Protein AF-A0A016EB70-F1 (afdb_monomer_lite)

pLDDT: mean 93.25, std 7.64, range [55.69, 98.75]

Secondary structure (DSSP, 8-state):
-----GGG-B-SSS-B--HHHHTT-------HHHHHHHHHHHHHHHHHHHHHHHHHHHHHHHHHHHHHHHT-

Sequence (72 aa):
MAFNFTPYITGMAIPHIYFKDYGKAKLFYPSIEKRIRIASLLHNIEQKLVVEQNLVISLSAQKSYLLRMLFI

Organism: NCBI:txid1339314

InterPro domains:
  IPR044946 Type I restriction modification DNA spe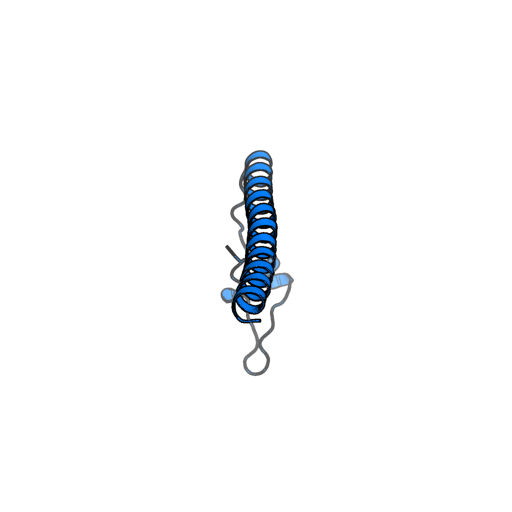cificity domain superfamily [G3DSA:3.90.220.20] (10-29)

Structure (mmCIF, N/CA/C/O backbone):
data_AF-A0A016EB70-F1
#
_entry.id   AF-A0A016EB70-F1
#
loop_
_atom_site.group_PDB
_atom_site.id
_atom_site.type_symbol
_atom_site.label_atom_id
_atom_site.label_alt_id
_atom_site.label_comp_id
_atom_site.label_asym_id
_atom_site.label_entity_id
_atom_site.label_seq_id
_atom_site.pdbx_PDB_ins_code
_atom_site.Cartn_x
_atom_site.Cartn_y
_atom_site.Cartn_z
_atom_site.occupancy
_atom_site.B_iso_or_equiv
_atom_site.auth_seq_id
_atom_site.auth_comp_id
_atom_site.auth_asym_id
_atom_site.auth_atom_id
_atom_site.pdbx_PDB_model_num
ATOM 1 N N . MET A 1 1 ? 2.582 -3.167 -5.012 1.00 55.69 1 MET A N 1
ATOM 2 C CA . MET A 1 1 ? 3.748 -3.834 -5.629 1.00 55.69 1 MET A CA 1
ATOM 3 C C . MET A 1 1 ? 4.893 -2.833 -5.614 1.00 55.69 1 MET A C 1
ATOM 5 O O . MET A 1 1 ? 4.847 -1.877 -6.377 1.00 5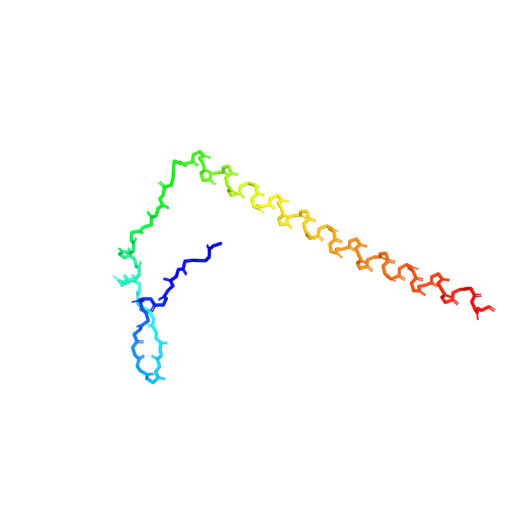5.69 1 MET A O 1
ATOM 9 N N . ALA A 1 2 ? 5.827 -2.955 -4.671 1.00 75.00 2 ALA A N 1
ATOM 10 C CA . ALA A 1 2 ? 6.985 -2.065 -4.615 1.00 75.00 2 ALA A CA 1
ATOM 11 C C . ALA A 1 2 ? 7.982 -2.442 -5.719 1.00 75.00 2 ALA A C 1
ATOM 13 O O . ALA A 1 2 ? 8.077 -3.613 -6.095 1.00 75.00 2 ALA A O 1
ATOM 14 N N . PHE A 1 3 ? 8.713 -1.462 -6.248 1.00 85.81 3 PHE A N 1
ATOM 15 C CA . PHE A 1 3 ? 9.838 -1.744 -7.133 1.00 85.81 3 PHE A CA 1
ATOM 16 C C . PHE A 1 3 ? 10.912 -2.519 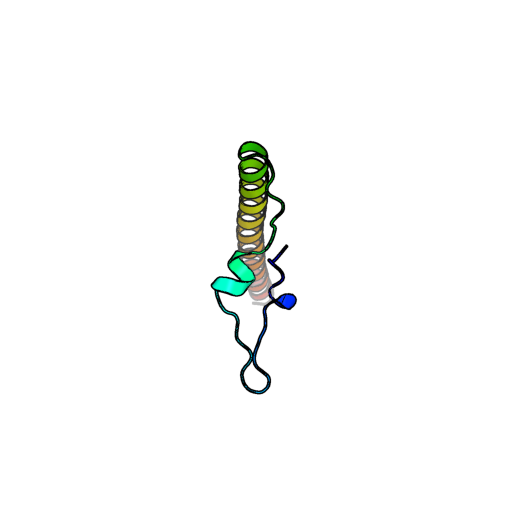-6.356 1.00 85.81 3 PHE A C 1
ATOM 18 O O . PHE A 1 3 ? 11.289 -2.116 -5.255 1.00 85.81 3 PHE A O 1
ATOM 25 N N . ASN A 1 4 ? 11.386 -3.639 -6.907 1.00 89.50 4 ASN A N 1
ATOM 26 C CA . ASN A 1 4 ? 12.394 -4.462 -6.246 1.00 89.50 4 ASN A CA 1
ATOM 27 C C . ASN A 1 4 ? 13.793 -3.865 -6.456 1.00 89.50 4 ASN A C 1
ATOM 29 O O . ASN A 1 4 ? 14.397 -4.048 -7.512 1.00 89.50 4 ASN A O 1
ATOM 33 N N . PHE A 1 5 ? 14.308 -3.175 -5.437 1.00 91.50 5 PHE A N 1
ATOM 34 C CA . PHE A 1 5 ? 15.655 -2.605 -5.459 1.00 91.50 5 PHE A CA 1
ATOM 35 C C . PHE A 1 5 ? 16.766 -3.617 -5.150 1.00 91.50 5 PHE A C 1
ATOM 37 O O . PHE A 1 5 ? 17.926 -3.309 -5.405 1.00 91.50 5 PHE A O 1
ATOM 44 N N . THR A 1 6 ? 16.448 -4.816 -4.645 1.00 93.38 6 THR A N 1
ATOM 45 C CA . THR A 1 6 ? 17.440 -5.817 -4.214 1.00 93.38 6 THR A CA 1
ATOM 46 C C . THR A 1 6 ? 18.512 -6.132 -5.264 1.00 93.38 6 THR A C 1
ATOM 48 O O . THR A 1 6 ? 19.681 -6.166 -4.888 1.00 93.38 6 THR A O 1
ATOM 51 N N . PRO A 1 7 ? 18.194 -6.287 -6.568 1.00 92.94 7 PRO A N 1
ATOM 52 C CA . PRO A 1 7 ? 19.209 -6.553 -7.591 1.00 92.94 7 PRO A CA 1
ATOM 53 C C . PRO A 1 7 ? 20.217 -5.414 -7.812 1.00 92.94 7 PRO A C 1
ATOM 55 O O . PRO A 1 7 ? 21.230 -5.627 -8.468 1.00 92.94 7 PRO A O 1
ATOM 58 N N . TYR A 1 8 ? 19.932 -4.208 -7.312 1.00 93.94 8 TYR A N 1
ATOM 59 C CA . TYR A 1 8 ? 20.743 -3.003 -7.520 1.00 93.94 8 TYR A CA 1
ATOM 60 C C . TYR A 1 8 ? 21.554 -2.603 -6.282 1.00 93.94 8 TYR A C 1
ATOM 62 O O . TYR A 1 8 ? 22.268 -1.599 -6.314 1.00 93.94 8 TYR A O 1
ATOM 70 N N . ILE A 1 9 ? 21.426 -3.350 -5.181 1.00 94.69 9 ILE A N 1
ATOM 71 C CA . ILE A 1 9 ? 22.176 -3.101 -3.950 1.00 94.69 9 ILE A CA 1
ATOM 72 C C . ILE A 1 9 ? 23.644 -3.467 -4.175 1.00 94.69 9 ILE A C 1
ATOM 74 O O . ILE A 1 9 ? 23.969 -4.556 -4.640 1.00 94.69 9 ILE A O 1
ATOM 78 N N . THR A 1 10 ? 24.529 -2.542 -3.818 1.00 93.75 10 THR A N 1
ATOM 79 C CA . THR A 1 10 ? 25.984 -2.661 -3.936 1.00 93.75 10 THR A CA 1
ATOM 80 C C . THR A 1 10 ? 26.644 -2.311 -2.601 1.00 93.75 10 THR A C 1
ATOM 82 O O . THR A 1 10 ? 26.046 -1.634 -1.770 1.00 93.75 10 THR A O 1
ATOM 85 N N . GLY A 1 11 ? 27.893 -2.735 -2.397 1.00 90.12 11 GLY A N 1
ATOM 86 C CA . GLY A 1 11 ? 28.619 -2.520 -1.142 1.00 90.12 11 GLY A CA 1
ATOM 87 C C . GLY A 1 11 ? 28.295 -3.578 -0.082 1.00 90.12 11 GLY A C 1
ATOM 88 O O . GLY A 1 11 ? 27.145 -3.949 0.117 1.00 90.12 11 GLY A O 1
ATOM 89 N N . MET A 1 12 ? 29.337 -4.083 0.585 1.00 83.81 12 MET A N 1
ATOM 90 C CA . MET A 1 12 ? 29.225 -5.188 1.552 1.00 83.81 12 MET A CA 1
ATOM 91 C C . MET A 1 12 ? 28.933 -4.679 2.970 1.00 83.81 12 MET A C 1
ATOM 93 O O . MET A 1 12 ? 27.941 -5.065 3.575 1.00 83.81 12 MET A O 1
ATOM 97 N N . ALA A 1 13 ? 29.780 -3.788 3.496 1.00 92.88 13 ALA A N 1
ATOM 98 C CA . ALA A 1 13 ? 29.620 -3.240 4.847 1.00 92.88 13 ALA A CA 1
ATOM 99 C C . ALA A 1 13 ? 28.565 -2.121 4.917 1.00 92.88 13 ALA A C 1
ATOM 101 O O . ALA A 1 13 ? 27.878 -1.984 5.924 1.00 92.88 13 ALA A O 1
ATOM 102 N N . ILE A 1 14 ? 28.432 -1.333 3.843 1.00 93.62 14 ILE A N 1
ATOM 103 C CA . ILE A 1 14 ? 27.423 -0.274 3.710 1.00 93.62 14 ILE A CA 1
ATOM 104 C C . ILE A 1 14 ? 26.675 -0.491 2.388 1.00 93.62 14 ILE A C 1
ATOM 106 O O . ILE A 1 14 ? 27.155 -0.058 1.331 1.00 93.62 14 ILE A O 1
ATOM 110 N N . PRO A 1 15 ? 25.525 -1.183 2.430 1.00 94.38 15 PRO A N 1
ATOM 111 C CA . PRO A 1 15 ? 24.675 -1.383 1.267 1.00 94.38 15 PRO A CA 1
ATOM 112 C C . PRO A 1 15 ? 24.130 -0.049 0.744 1.00 94.38 15 PRO A C 1
ATOM 114 O O . PRO A 1 15 ? 23.579 0.748 1.500 1.00 94.38 15 PRO A O 1
ATOM 117 N N . HIS A 1 16 ? 24.262 0.197 -0.554 1.00 94.44 16 HIS A N 1
ATOM 118 C CA . HIS A 1 16 ? 23.761 1.395 -1.226 1.00 94.44 16 HIS A CA 1
ATOM 119 C C . HIS A 1 16 ? 23.313 1.073 -2.656 1.00 94.44 16 HIS A C 1
ATOM 121 O O . HIS A 1 16 ? 23.655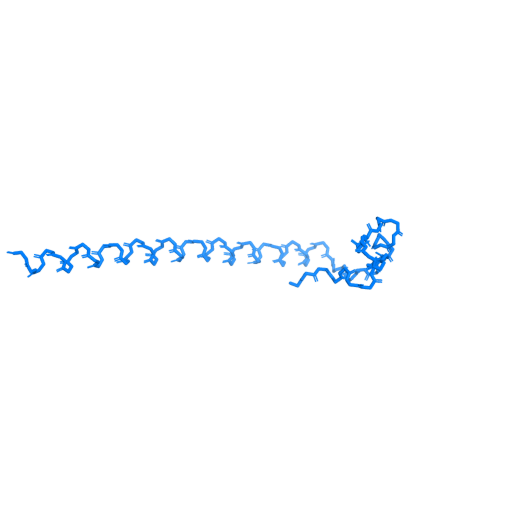 0.033 -3.213 1.00 94.44 16 HIS A O 1
ATOM 127 N N . ILE A 1 17 ? 22.538 1.972 -3.261 1.00 95.44 17 ILE A N 1
ATOM 128 C CA . ILE A 1 17 ? 22.079 1.872 -4.652 1.00 95.44 17 ILE A CA 1
ATOM 129 C C . ILE A 1 17 ? 22.494 3.134 -5.406 1.00 95.44 17 ILE A C 1
ATOM 131 O O . ILE A 1 17 ? 22.394 4.236 -4.865 1.00 95.44 17 ILE A O 1
ATOM 135 N N . TYR A 1 18 ? 22.918 3.004 -6.663 1.00 94.75 18 TYR A N 1
ATOM 136 C CA . TYR A 1 18 ? 23.157 4.165 -7.519 1.00 94.75 18 TYR A CA 1
ATOM 137 C C . TYR A 1 18 ? 22.043 4.334 -8.549 1.00 94.75 18 TYR A C 1
ATOM 139 O O . TYR A 1 18 ? 21.587 3.372 -9.169 1.00 94.75 18 TYR A O 1
ATOM 147 N N . PHE A 1 19 ? 21.663 5.588 -8.808 1.00 92.81 19 PHE A N 1
ATOM 148 C CA . PHE A 1 19 ? 20.679 5.937 -9.838 1.00 92.81 19 PHE A CA 1
ATOM 149 C C . PHE A 1 19 ? 21.028 5.361 -11.216 1.00 92.81 19 PHE A C 1
ATOM 151 O O . PHE A 1 19 ? 20.158 4.836 -11.906 1.00 92.81 19 PHE A O 1
ATOM 158 N N . LYS A 1 20 ? 22.313 5.387 -11.595 1.00 94.31 20 LYS A N 1
ATOM 159 C CA . LYS A 1 20 ? 22.805 4.822 -12.864 1.00 94.31 20 LYS A CA 1
ATOM 160 C C . LYS A 1 20 ? 22.498 3.327 -13.038 1.00 94.31 20 LYS A C 1
ATOM 162 O O . LYS A 1 20 ? 22.486 2.853 -14.174 1.00 94.31 20 LYS A O 1
ATOM 167 N N . ASP A 1 21 ? 22.283 2.602 -11.939 1.00 93.00 21 ASP A N 1
ATOM 168 C CA . ASP A 1 21 ? 22.119 1.151 -11.940 1.00 93.00 21 ASP A CA 1
ATOM 169 C C . ASP A 1 21 ? 20.633 0.788 -11.997 1.00 93.00 21 ASP A C 1
ATOM 171 O O . ASP A 1 21 ? 20.204 0.130 -12.947 1.00 93.00 21 ASP A O 1
ATOM 175 N N . TYR A 1 22 ? 19.810 1.301 -11.073 1.00 92.69 22 TYR A N 1
ATOM 176 C CA . TYR A 1 22 ? 18.367 1.027 -11.106 1.00 92.69 22 TYR A CA 1
ATOM 177 C C . TYR A 1 22 ? 17.613 1.839 -12.170 1.00 92.69 22 TYR A C 1
ATOM 179 O O . TYR A 1 22 ? 16.550 1.418 -12.617 1.00 92.69 22 TYR A O 1
ATOM 187 N N . GLY A 1 23 ? 18.162 2.959 -12.650 1.00 91.88 23 GLY A N 1
ATOM 188 C CA . GLY A 1 23 ? 17.581 3.739 -13.749 1.00 91.88 23 GLY A CA 1
ATOM 189 C C . GLY A 1 23 ? 17.540 2.985 -15.084 1.00 91.88 23 GLY A C 1
ATOM 190 O O . GLY A 1 23 ? 16.780 3.349 -15.976 1.00 91.88 23 GLY A O 1
ATOM 191 N N . LYS A 1 24 ? 18.318 1.901 -15.219 1.00 89.19 24 LYS A N 1
ATOM 192 C CA . LYS A 1 24 ? 18.306 1.000 -16.385 1.00 89.19 24 LYS A CA 1
ATOM 193 C C . LYS A 1 24 ? 17.255 -0.109 -16.278 1.00 89.19 24 LYS A C 1
ATOM 195 O O . LYS A 1 24 ? 17.155 -0.944 -17.179 1.00 89.19 24 LYS A O 1
ATOM 200 N N . ALA A 1 25 ? 16.505 -0.168 -15.177 1.00 90.81 25 ALA A N 1
ATOM 201 C CA . ALA A 1 25 ? 15.509 -1.202 -14.961 1.00 90.81 25 ALA A CA 1
ATOM 202 C C . ALA A 1 25 ? 14.422 -1.155 -16.037 1.00 90.81 25 ALA A C 1
ATOM 204 O O . ALA A 1 25 ? 13.797 -0.122 -16.282 1.00 90.81 25 ALA A O 1
ATOM 205 N N . LYS A 1 26 ? 14.155 -2.307 -16.657 1.00 86.88 26 LYS A N 1
ATOM 206 C CA . LYS A 1 26 ? 13.016 -2.447 -17.563 1.00 86.88 26 LYS A CA 1
ATOM 207 C C . LYS A 1 26 ? 11.749 -2.566 -16.731 1.00 86.88 26 LYS A C 1
ATOM 209 O O . LYS A 1 26 ? 11.513 -3.581 -16.080 1.00 86.88 26 LYS A O 1
ATOM 214 N N . LEU A 1 27 ? 10.942 -1.516 -16.762 1.00 83.88 27 LEU A N 1
ATOM 215 C CA . LEU A 1 27 ? 9.645 -1.481 -16.107 1.00 83.88 27 LEU A CA 1
ATOM 216 C C . LEU A 1 27 ? 8.556 -1.884 -17.092 1.00 83.88 27 LEU A C 1
ATOM 218 O O . LEU A 1 27 ? 8.521 -1.406 -18.226 1.00 83.88 27 LEU A O 1
ATOM 222 N N . PHE A 1 28 ? 7.627 -2.725 -16.639 1.00 81.94 28 PHE A N 1
ATOM 223 C CA . PHE A 1 28 ? 6.368 -2.873 -17.353 1.00 81.94 28 PHE A CA 1
ATOM 224 C C . PHE A 1 28 ? 5.597 -1.555 -17.265 1.00 81.94 28 PHE A C 1
ATOM 226 O O . PHE A 1 28 ? 5.307 -1.060 -16.174 1.00 81.94 28 PHE A O 1
ATOM 233 N N . TYR A 1 29 ? 5.264 -0.993 -18.422 1.00 81.19 29 TYR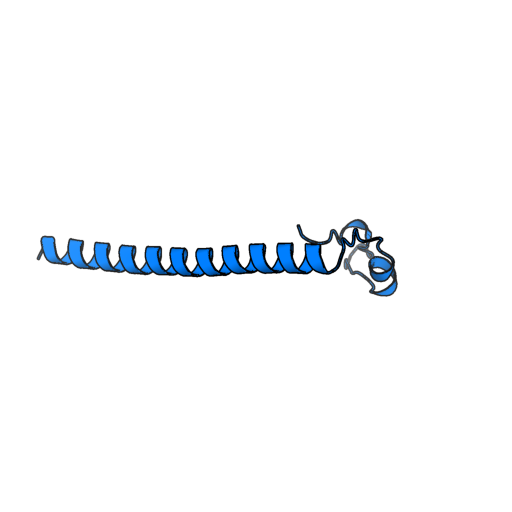 A N 1
ATOM 234 C CA . TYR A 1 29 ? 4.622 0.307 -18.527 1.00 81.19 29 TYR A CA 1
ATOM 235 C C . TYR A 1 29 ? 3.364 0.174 -19.388 1.00 81.19 29 TYR A C 1
ATOM 237 O O . TYR A 1 29 ? 3.450 0.209 -20.617 1.00 81.19 29 TYR A O 1
ATOM 245 N N . PRO A 1 30 ? 2.185 -0.036 -18.773 1.00 87.31 30 PRO A N 1
ATOM 246 C CA . PRO A 1 30 ? 0.950 -0.111 -19.532 1.00 87.31 30 PRO A CA 1
ATOM 247 C C . PRO A 1 30 ? 0.594 1.266 -20.112 1.00 87.31 30 PRO A C 1
ATOM 249 O O . PRO A 1 30 ? 1.171 2.295 -19.736 1.00 87.31 30 PRO A O 1
ATOM 252 N N . SER A 1 31 ? -0.379 1.291 -21.029 1.00 94.31 31 SER A N 1
ATOM 253 C CA . SER A 1 31 ? -0.872 2.540 -21.618 1.00 94.31 31 SER A CA 1
ATOM 254 C C . SER A 1 31 ? -1.215 3.569 -20.535 1.00 94.31 31 SER A C 1
ATOM 256 O O . SER A 1 31 ? -1.589 3.218 -19.411 1.00 94.31 31 SER A O 1
ATOM 258 N N . ILE A 1 32 ? -1.068 4.854 -20.864 1.00 94.00 32 ILE A N 1
ATOM 259 C CA . ILE A 1 32 ? -1.345 5.953 -19.928 1.00 94.00 32 ILE A CA 1
ATOM 260 C C . ILE A 1 32 ? -2.742 5.834 -19.306 1.00 94.00 32 ILE A C 1
ATOM 262 O O . ILE A 1 32 ? -2.880 5.952 -18.094 1.00 94.00 32 ILE A O 1
ATOM 266 N N . GLU A 1 33 ? -3.744 5.476 -20.107 1.00 96.44 33 GLU A N 1
ATOM 267 C CA . GLU A 1 33 ? -5.119 5.258 -19.659 1.00 96.44 33 GLU A CA 1
ATOM 268 C C . GLU A 1 33 ? -5.221 4.154 -18.595 1.00 96.44 33 GLU A C 1
ATOM 270 O O . GLU A 1 33 ? -5.808 4.357 -17.532 1.00 96.44 33 GLU A O 1
ATOM 275 N N . LYS A 1 34 ? -4.581 2.998 -18.827 1.00 94.19 34 LYS A N 1
ATOM 276 C CA . LYS A 1 34 ? -4.550 1.905 -17.845 1.00 94.19 34 LYS A CA 1
ATOM 277 C C . LYS A 1 34 ? -3.854 2.333 -16.556 1.00 94.19 34 LYS A C 1
ATOM 279 O O . LYS A 1 34 ? -4.308 1.963 -15.477 1.00 94.19 34 LYS A O 1
ATOM 284 N N . ARG A 1 35 ? -2.777 3.120 -16.646 1.00 92.56 35 ARG A N 1
ATOM 285 C CA . ARG A 1 35 ? -2.063 3.627 -15.463 1.00 92.56 35 ARG A CA 1
ATOM 286 C C . ARG A 1 35 ? -2.909 4.595 -14.653 1.00 92.56 35 ARG A C 1
ATOM 288 O O . ARG A 1 35 ? -2.963 4.432 -13.441 1.00 92.56 35 ARG A O 1
ATOM 295 N N . ILE A 1 36 ? -3.603 5.528 -15.306 1.00 96.19 36 ILE A N 1
ATOM 296 C CA . ILE A 1 36 ? -4.553 6.431 -14.643 1.00 96.19 36 ILE A CA 1
ATOM 297 C C . ILE A 1 36 ? -5.623 5.608 -13.927 1.00 96.19 36 ILE A C 1
ATOM 299 O O . ILE A 1 36 ? -5.828 5.782 -12.733 1.00 96.19 36 ILE A O 1
ATOM 303 N N . ARG A 1 37 ? -6.232 4.634 -14.613 1.00 96.62 37 ARG A N 1
ATOM 304 C CA . ARG A 1 37 ? -7.274 3.785 -14.022 1.00 96.62 37 ARG A CA 1
ATOM 305 C C . ARG A 1 37 ? -6.785 3.010 -12.795 1.00 96.62 37 ARG A C 1
ATOM 307 O O . ARG A 1 37 ? -7.489 2.965 -11.790 1.00 96.62 37 ARG A O 1
ATOM 314 N N . ILE A 1 38 ? -5.593 2.414 -12.864 1.00 94.19 38 ILE A N 1
ATOM 315 C CA . ILE A 1 38 ? -4.989 1.693 -11.733 1.00 94.19 38 ILE A CA 1
ATOM 316 C C . ILE A 1 38 ? -4.684 2.659 -10.581 1.00 94.19 38 ILE A C 1
ATOM 318 O O . ILE A 1 38 ? -5.024 2.359 -9.439 1.00 94.19 38 ILE A O 1
ATOM 322 N N . ALA A 1 39 ? -4.079 3.815 -10.867 1.00 94.31 39 ALA A N 1
ATOM 323 C CA . ALA A 1 39 ? -3.736 4.809 -9.854 1.00 94.31 39 ALA A CA 1
ATOM 324 C C . ALA A 1 39 ? -4.985 5.346 -9.142 1.00 94.31 39 ALA A C 1
ATOM 326 O O . ALA A 1 39 ? -5.026 5.360 -7.915 1.00 94.31 39 ALA A O 1
ATOM 327 N N . SER A 1 40 ? -6.030 5.705 -9.893 1.00 97.62 40 SER A N 1
ATOM 328 C CA . SER A 1 40 ? -7.304 6.162 -9.332 1.00 97.62 40 SER A CA 1
ATOM 329 C C . SER A 1 40 ? -7.977 5.087 -8.480 1.00 97.62 40 SER A C 1
ATOM 331 O O . SER A 1 40 ? -8.487 5.393 -7.407 1.00 97.62 40 SER A O 1
ATOM 333 N N . LEU A 1 41 ? -7.957 3.822 -8.916 1.00 97.81 41 LEU A N 1
ATOM 334 C CA . LEU A 1 41 ? -8.515 2.719 -8.132 1.00 97.81 41 LEU A CA 1
ATOM 335 C C . LEU A 1 41 ? -7.788 2.557 -6.792 1.00 97.81 41 LEU A C 1
ATOM 337 O O . LEU A 1 41 ? -8.439 2.478 -5.753 1.00 97.81 41 LEU A O 1
ATOM 341 N N . LEU A 1 42 ? -6.453 2.521 -6.813 1.00 97.12 42 LEU A N 1
ATOM 342 C CA . LEU A 1 42 ? -5.645 2.387 -5.598 1.00 97.12 42 LEU A CA 1
ATOM 343 C C . LEU A 1 42 ? -5.847 3.577 -4.657 1.00 97.12 42 LEU A C 1
ATOM 345 O O . LEU A 1 42 ? -6.048 3.370 -3.464 1.00 97.12 42 LEU A O 1
ATOM 349 N N . HIS A 1 43 ? -5.876 4.795 -5.199 1.00 97.81 43 HIS A N 1
ATOM 350 C CA . HIS A 1 43 ? -6.155 6.000 -4.426 1.00 97.81 43 HIS A CA 1
ATOM 351 C C . HIS A 1 43 ? -7.519 5.920 -3.730 1.00 97.81 43 HIS A C 1
ATOM 353 O O . HIS A 1 43 ? -7.608 6.142 -2.528 1.00 97.81 43 HIS A O 1
ATOM 359 N N . ASN A 1 44 ? -8.574 5.524 -4.446 1.00 98.44 44 ASN A N 1
ATOM 360 C CA . ASN A 1 44 ? -9.911 5.391 -3.863 1.00 98.44 44 ASN A CA 1
ATOM 361 C C . ASN A 1 44 ? -9.969 4.330 -2.753 1.00 98.44 44 ASN A C 1
ATOM 363 O O . ASN A 1 44 ? -10.646 4.535 -1.746 1.00 98.44 44 ASN A O 1
ATOM 367 N N . ILE A 1 45 ? -9.257 3.209 -2.914 1.00 98.50 45 ILE A N 1
ATOM 368 C CA . ILE A 1 45 ? -9.145 2.180 -1.871 1.00 98.50 45 ILE A CA 1
ATOM 369 C C . ILE A 1 45 ? -8.452 2.752 -0.631 1.00 98.50 45 ILE A C 1
ATOM 371 O O . ILE A 1 45 ? -8.931 2.543 0.481 1.00 98.50 45 ILE A O 1
ATOM 375 N N . GLU A 1 46 ? -7.360 3.491 -0.815 1.00 98.50 46 GLU A N 1
ATOM 376 C CA . GLU A 1 46 ? -6.626 4.127 0.279 1.00 98.50 46 GLU A CA 1
ATOM 377 C C . GLU A 1 46 ? -7.484 5.169 1.009 1.00 98.50 46 GLU A C 1
ATOM 379 O O . GLU A 1 46 ? -7.573 5.136 2.234 1.00 98.50 46 GLU A O 1
ATOM 384 N N . GLN A 1 47 ? -8.206 6.023 0.276 1.00 98.56 47 GLN A N 1
ATOM 385 C CA . GLN A 1 47 ? -9.136 6.984 0.878 1.00 98.56 47 GLN A CA 1
ATOM 386 C C . GLN A 1 47 ? -10.237 6.282 1.678 1.00 98.56 47 GLN A C 1
ATOM 388 O O . GLN A 1 47 ? -10.527 6.673 2.810 1.00 98.56 47 GLN A O 1
ATOM 393 N N . LYS A 1 48 ? -10.821 5.204 1.136 1.00 98.56 48 LYS A N 1
ATOM 394 C CA . LYS A 1 48 ? -11.812 4.408 1.868 1.00 98.56 48 LYS A CA 1
ATOM 395 C C . LYS A 1 48 ? -11.207 3.816 3.140 1.00 98.56 48 LYS A C 1
ATOM 397 O O . LYS A 1 48 ? -11.834 3.886 4.189 1.00 98.56 48 LYS A O 1
ATOM 402 N N . LEU A 1 49 ? -10.001 3.254 3.062 1.00 98.62 49 LEU A N 1
ATOM 403 C CA . LEU A 1 49 ? -9.325 2.658 4.212 1.00 98.62 49 LEU A CA 1
ATOM 404 C C . LEU A 1 49 ? -9.133 3.674 5.347 1.00 98.62 49 LEU A C 1
ATOM 406 O O . LEU A 1 49 ? -9.420 3.348 6.495 1.00 98.62 49 LEU A O 1
ATOM 410 N N . VAL A 1 50 ? -8.717 4.901 5.025 1.00 98.69 50 VAL A N 1
ATOM 411 C CA . VAL A 1 50 ? -8.568 5.988 6.008 1.00 98.69 50 VAL A CA 1
ATOM 412 C C . VAL A 1 50 ? -9.901 6.309 6.687 1.00 98.69 50 VAL A C 1
ATOM 414 O O . VAL A 1 50 ? -9.963 6.423 7.912 1.00 98.69 50 VAL A O 1
ATOM 417 N N . VAL A 1 51 ? -10.987 6.417 5.916 1.00 98.69 51 VAL A N 1
ATOM 418 C CA . VAL A 1 51 ? -12.328 6.678 6.465 1.00 98.69 51 VAL A CA 1
ATOM 419 C C . VAL A 1 51 ? -12.770 5.558 7.409 1.00 98.69 51 VAL A C 1
ATOM 421 O O . VAL A 1 51 ? -13.218 5.840 8.518 1.00 98.69 51 VAL A O 1
ATOM 424 N N . GLU A 1 52 ? -12.605 4.296 7.009 1.00 98.75 52 GLU A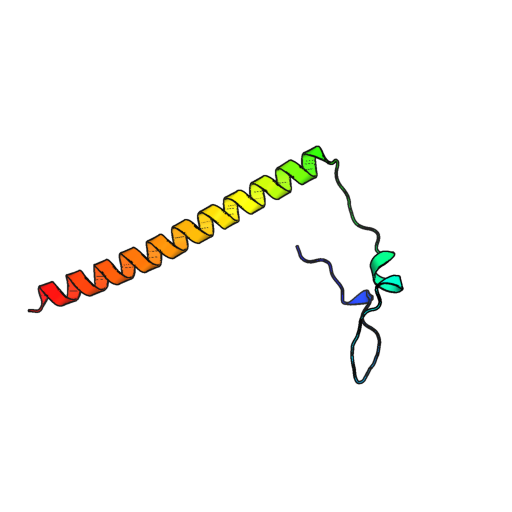 N 1
ATOM 425 C CA . GLU A 1 52 ? -12.981 3.142 7.838 1.00 98.75 52 GLU A CA 1
ATOM 426 C C . GLU A 1 52 ? -12.155 3.065 9.130 1.00 98.75 52 GLU A C 1
ATOM 428 O O . GLU A 1 52 ? -12.700 2.798 10.199 1.00 98.75 52 GLU A O 1
ATOM 433 N N . GLN A 1 53 ? -10.851 3.348 9.068 1.00 98.75 53 GLN A N 1
ATOM 434 C CA . GLN A 1 53 ? -9.992 3.394 10.257 1.00 98.75 53 GLN A CA 1
ATOM 435 C C . GLN A 1 53 ? -10.458 4.466 11.246 1.00 98.75 53 GLN A C 1
ATOM 437 O O . GLN A 1 53 ? -10.589 4.193 12.441 1.00 98.75 53 GLN A O 1
ATOM 442 N N . ASN A 1 54 ? -10.778 5.662 10.751 1.00 98.69 54 ASN A N 1
ATOM 443 C CA . ASN A 1 54 ? -11.308 6.743 11.580 1.00 98.69 54 ASN A CA 1
ATOM 444 C C . ASN A 1 54 ? -12.666 6.380 12.195 1.00 98.69 54 ASN A C 1
ATOM 446 O O . ASN A 1 54 ? -12.908 6.667 13.370 1.00 98.69 54 ASN A O 1
ATOM 450 N N . LEU A 1 55 ? -13.533 5.707 11.433 1.00 98.75 55 LEU A N 1
ATOM 451 C CA . LEU A 1 55 ? -14.825 5.233 11.921 1.00 98.75 55 LEU A CA 1
ATOM 452 C C . LEU A 1 55 ? -14.654 4.214 13.056 1.00 98.75 55 LEU A C 1
ATOM 454 O O . LEU A 1 55 ? -15.297 4.346 14.096 1.00 98.75 55 LEU A O 1
ATOM 458 N N . VAL A 1 56 ? -13.752 3.242 12.900 1.00 98.75 56 VAL A N 1
ATOM 459 C CA . VAL A 1 56 ? -13.446 2.248 13.943 1.00 98.75 56 VAL A CA 1
ATOM 460 C C . VAL A 1 56 ? -12.940 2.921 15.219 1.00 98.75 56 VAL A C 1
ATOM 462 O O . VAL A 1 56 ? -13.403 2.585 16.311 1.00 98.75 56 VAL A O 1
ATOM 465 N N . ILE A 1 57 ? -12.031 3.893 15.099 1.00 98.75 57 ILE A N 1
ATOM 466 C CA . ILE A 1 57 ? -11.514 4.654 16.246 1.00 98.75 57 ILE A CA 1
ATOM 467 C C . ILE A 1 57 ? -12.656 5.391 16.958 1.00 98.75 57 ILE A C 1
ATOM 469 O O . ILE A 1 57 ? -12.796 5.284 18.178 1.00 98.75 57 ILE A O 1
ATOM 473 N N . SER A 1 58 ? -13.504 6.092 16.199 1.00 98.62 58 SER A N 1
ATOM 474 C CA . SER A 1 58 ? -14.633 6.855 16.739 1.00 98.62 58 SER A CA 1
ATOM 475 C C . SER A 1 58 ? -15.646 5.959 17.459 1.00 98.62 58 SER A C 1
ATOM 477 O O . SER A 1 58 ? -16.000 6.222 18.610 1.00 98.62 58 SER A O 1
ATOM 479 N N . LEU A 1 59 ? -16.050 4.850 16.834 1.00 98.69 59 LEU A N 1
ATOM 480 C CA . LEU A 1 59 ? -16.999 3.901 17.417 1.00 98.69 59 LEU A CA 1
ATOM 481 C C . LEU A 1 59 ? -16.430 3.204 18.655 1.00 98.69 59 LEU A C 1
ATOM 483 O O . LEU A 1 59 ? -17.159 2.974 19.619 1.00 98.69 59 LEU A O 1
ATOM 487 N N . SER A 1 60 ? -15.132 2.895 18.669 1.00 98.50 60 SER A N 1
ATOM 488 C CA . SER A 1 60 ? -14.464 2.322 19.842 1.00 98.50 60 SER A CA 1
ATOM 489 C C . SER A 1 60 ? -14.474 3.292 21.029 1.00 98.50 60 SER A C 1
ATOM 491 O O . SER A 1 60 ? -14.806 2.907 22.158 1.00 98.50 60 SER A O 1
ATOM 493 N N . ALA A 1 61 ? -14.191 4.574 20.775 1.00 98.31 61 ALA A N 1
ATOM 494 C CA . ALA A 1 61 ? -14.266 5.623 21.787 1.00 98.31 61 ALA A CA 1
ATOM 495 C C . ALA A 1 61 ? -15.700 5.800 22.312 1.00 98.31 61 ALA A C 1
ATOM 497 O O . ALA A 1 61 ? -15.917 5.811 23.526 1.00 98.31 61 ALA A O 1
ATOM 498 N N . GLN A 1 62 ? -16.688 5.855 21.412 1.00 98.38 62 GLN A N 1
ATOM 499 C CA . GLN A 1 62 ? -18.100 5.968 21.777 1.00 98.38 62 GLN A CA 1
ATOM 500 C C . GLN A 1 62 ? -18.567 4.767 22.606 1.00 98.38 62 GLN A C 1
ATOM 502 O O . GLN A 1 62 ? -19.185 4.946 23.653 1.00 98.38 62 GLN A O 1
ATOM 507 N N . LYS A 1 63 ? -18.231 3.542 22.186 1.00 98.12 63 LYS A N 1
ATOM 508 C CA . LYS A 1 63 ? -18.548 2.316 22.927 1.00 98.12 63 LYS A CA 1
ATOM 509 C C . LYS A 1 63 ? -17.978 2.364 24.344 1.00 98.12 63 LYS A C 1
ATOM 511 O O . LYS A 1 63 ? -18.692 2.066 25.296 1.00 98.12 63 LYS A O 1
ATOM 516 N N . SER A 1 64 ? -16.714 2.756 24.486 1.00 97.44 64 SER A N 1
ATOM 517 C CA . SER A 1 64 ? -16.033 2.833 25.785 1.00 97.44 64 SER A CA 1
ATOM 518 C C . SER A 1 64 ? -16.686 3.866 26.706 1.00 97.44 64 SER A C 1
ATOM 520 O O . SER A 1 64 ? -16.895 3.604 27.890 1.00 97.44 64 SER A O 1
ATOM 522 N N . TYR A 1 65 ? -17.063 5.020 26.152 1.00 97.75 65 TYR A N 1
ATOM 523 C CA . TYR A 1 65 ? -17.798 6.053 26.875 1.00 97.75 65 TYR A CA 1
ATOM 524 C C . TYR A 1 65 ? -19.164 5.555 27.363 1.00 97.75 65 TYR A C 1
ATOM 526 O O . TYR A 1 65 ? -19.456 5.664 28.552 1.00 97.75 65 TYR A O 1
ATOM 534 N N . LEU A 1 66 ? -19.972 4.962 26.476 1.00 97.75 66 LEU A N 1
ATOM 535 C CA . LEU A 1 66 ? -21.302 4.452 26.823 1.00 97.75 66 LEU A CA 1
ATOM 536 C C . LEU A 1 66 ? -21.231 3.341 27.876 1.00 97.75 66 LEU A C 1
ATOM 538 O O . LEU A 1 66 ? -21.999 3.366 28.830 1.00 97.75 66 LEU A O 1
ATOM 542 N N . LEU A 1 67 ? -20.279 2.409 27.748 1.00 97.12 67 LEU A N 1
ATOM 543 C CA . LEU A 1 67 ? -20.060 1.357 28.745 1.00 97.12 67 LEU A CA 1
ATOM 544 C C . LEU A 1 67 ? -19.753 1.939 30.124 1.00 97.12 67 LEU A C 1
ATOM 546 O O . LEU A 1 67 ? -20.302 1.466 31.111 1.00 97.12 67 LEU A O 1
ATOM 550 N N . ARG A 1 68 ? -18.927 2.990 30.199 1.00 96.25 68 ARG A N 1
ATOM 551 C CA . ARG A 1 68 ? -18.648 3.666 31.470 1.00 96.25 68 ARG A CA 1
ATOM 552 C C . ARG A 1 68 ? -19.910 4.271 32.085 1.00 96.25 68 ARG A C 1
ATOM 554 O O . ARG A 1 68 ? -20.057 4.199 33.294 1.00 96.25 68 ARG A O 1
ATOM 561 N N . MET A 1 69 ? -20.812 4.838 31.281 1.00 96.19 69 MET A N 1
ATOM 562 C CA . MET A 1 69 ? -22.061 5.419 31.796 1.00 96.19 69 MET A CA 1
ATOM 563 C C . MET A 1 69 ? -23.050 4.384 32.341 1.00 96.19 69 MET A C 1
ATOM 565 O O . MET A 1 69 ? -23.899 4.751 33.137 1.00 96.19 69 MET A O 1
ATOM 569 N N . LEU A 1 70 ? -22.973 3.120 31.914 1.00 94.44 70 LEU A N 1
ATOM 570 C CA . LEU A 1 70 ? -23.894 2.072 32.376 1.00 94.44 70 LEU A CA 1
ATOM 571 C C . LEU A 1 70 ? -23.605 1.581 33.802 1.00 94.44 70 LEU A C 1
ATOM 573 O O . LEU A 1 70 ? -24.467 0.950 34.405 1.00 94.44 70 LEU A O 1
ATOM 577 N N . PHE A 1 71 ? -22.398 1.825 34.314 1.00 89.81 71 PHE A N 1
ATOM 578 C CA . PHE A 1 71 ? -21.944 1.362 35.631 1.00 89.81 71 PHE A CA 1
ATOM 579 C C . PHE A 1 71 ? -21.650 2.522 36.601 1.00 89.81 71 PHE A C 1
ATOM 581 O O . PHE A 1 71 ? -20.911 2.339 37.568 1.00 89.81 71 PHE A O 1
ATOM 588 N N . ILE A 1 72 ? -22.205 3.705 36.317 1.00 61.16 72 ILE A N 1
ATOM 589 C CA . ILE A 1 72 ? -22.312 4.856 37.229 1.00 61.16 72 ILE A CA 1
ATOM 590 C C . ILE A 1 72 ? -23.767 4.926 37.689 1.00 61.16 72 ILE A C 1
ATOM 592 O O . ILE A 1 72 ? -23.979 5.111 38.905 1.00 61.16 72 ILE A O 1
#

Foldseek 3Di:
DDDDCVVQWDDDVDTDGDCVRCVPDDDDDDDPVVVVVVVVVVVVVVVVVVVVVVVVVVVVVVVVVVVVVVVD

Radius of gyration: 22.85 Å; chains: 1; bounding box: 54×14×59 Å